Protein AF-A0A934AX36-F1 (afdb_monomer)

Radius of gyration: 17.12 Å; Cα contacts (8 Å, |Δi|>4): 34; chains: 1; bounding box: 42×29×52 Å

Sequence (69 aa):
MFNAKGDSSNSMAIGKQNIETVLKIIKTERLSLVASDVGGTDGRKIIFNTNTGEVLLKRLKKTVQPLNE

Structure (mmCIF, N/CA/C/O backbone):
data_AF-A0A934AX36-F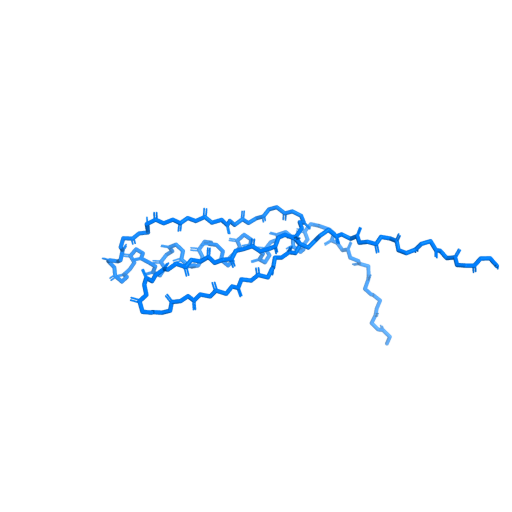1
#
_entry.id   AF-A0A934AX36-F1
#
loop_
_atom_site.group_PDB
_atom_site.id
_atom_site.type_symbol
_atom_site.label_atom_id
_atom_site.label_alt_id
_atom_site.label_comp_id
_atom_site.label_asym_id
_atom_site.label_entity_id
_atom_site.label_seq_id
_atom_site.pdbx_PDB_ins_code
_atom_site.Cartn_x
_atom_site.Cartn_y
_atom_site.Cartn_z
_atom_site.occupancy
_atom_site.B_iso_or_equiv
_atom_site.auth_seq_id
_atom_site.auth_comp_id
_atom_site.auth_asym_id
_atom_site.auth_atom_id
_atom_site.pdbx_PDB_model_num
ATOM 1 N N . MET A 1 1 ? 22.201 25.347 -13.170 1.00 35.31 1 MET A N 1
ATOM 2 C CA . MET A 1 1 ? 22.343 24.012 -13.791 1.00 35.31 1 MET A CA 1
ATOM 3 C C . MET A 1 1 ? 22.128 22.976 -12.699 1.00 35.31 1 MET A C 1
ATOM 5 O O . MET A 1 1 ? 22.968 22.863 -11.819 1.00 35.31 1 MET A O 1
ATOM 9 N N . PHE A 1 2 ? 20.973 22.308 -12.680 1.00 41.38 2 PHE A N 1
ATOM 10 C CA . PHE A 1 2 ? 20.690 21.252 -11.703 1.00 41.38 2 PHE A CA 1
ATOM 11 C C . PHE A 1 2 ? 21.208 19.925 -12.253 1.00 41.38 2 PHE A C 1
ATOM 13 O O . PHE A 1 2 ? 20.638 19.365 -13.185 1.00 41.38 2 PHE A O 1
ATOM 20 N N . ASN A 1 3 ? 22.326 19.455 -11.704 1.00 41.94 3 ASN A N 1
ATOM 21 C CA . ASN A 1 3 ? 22.933 18.188 -12.080 1.00 41.94 3 ASN A CA 1
ATOM 22 C C . ASN A 1 3 ? 22.316 17.073 -11.226 1.00 41.94 3 ASN A C 1
ATOM 24 O O . ASN A 1 3 ? 22.754 16.829 -10.103 1.00 41.94 3 ASN A O 1
ATOM 28 N N . ALA A 1 4 ? 21.277 16.419 -11.746 1.00 51.69 4 ALA A N 1
ATOM 29 C CA . ALA A 1 4 ? 20.641 15.269 -11.113 1.00 51.69 4 ALA A CA 1
ATOM 30 C C . ALA A 1 4 ? 21.533 14.021 -11.250 1.00 51.69 4 ALA A C 1
ATOM 32 O O . ALA A 1 4 ? 21.238 13.101 -12.009 1.00 51.69 4 ALA A O 1
ATOM 33 N N . LYS A 1 5 ? 22.644 13.978 -10.505 1.00 44.72 5 LYS A N 1
ATOM 34 C CA . LYS A 1 5 ? 23.257 12.696 -10.147 1.00 44.72 5 LYS A CA 1
ATOM 35 C C . LYS A 1 5 ? 22.300 12.028 -9.165 1.00 44.72 5 LYS A C 1
ATOM 37 O O . LYS A 1 5 ? 22.221 12.421 -8.007 1.00 44.72 5 LYS A O 1
ATOM 42 N N . GLY A 1 6 ? 21.502 11.092 -9.670 1.00 50.19 6 GLY A N 1
ATOM 43 C CA . GLY A 1 6 ? 20.599 10.293 -8.857 1.00 50.19 6 GLY A CA 1
ATOM 44 C C . GLY A 1 6 ? 21.400 9.423 -7.899 1.00 50.19 6 GLY A C 1
ATOM 45 O O . GLY A 1 6 ? 21.848 8.346 -8.281 1.00 50.19 6 GLY A O 1
ATOM 46 N N . ASP A 1 7 ? 21.554 9.884 -6.660 1.00 47.91 7 ASP A N 1
ATOM 47 C CA . ASP A 1 7 ? 21.846 9.004 -5.537 1.00 47.91 7 ASP A CA 1
ATOM 48 C C . ASP A 1 7 ? 20.668 8.033 -5.409 1.00 47.91 7 ASP A C 1
ATOM 50 O O . ASP A 1 7 ? 19.598 8.352 -4.883 1.00 47.91 7 ASP A O 1
ATOM 54 N N . SER A 1 8 ? 20.851 6.823 -5.933 1.00 52.72 8 SER A N 1
ATOM 55 C CA . SER A 1 8 ? 19.894 5.717 -5.843 1.00 52.72 8 SER A CA 1
ATOM 56 C C . SER A 1 8 ? 19.562 5.335 -4.394 1.00 52.72 8 SER A C 1
ATOM 58 O O . SER A 1 8 ? 18.554 4.676 -4.145 1.00 52.72 8 SER A O 1
ATOM 60 N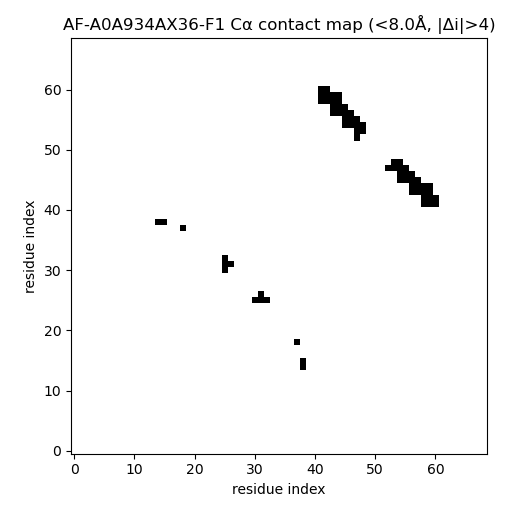 N . SER A 1 9 ? 20.370 5.782 -3.428 1.00 51.38 9 SER A N 1
ATOM 61 C CA . SER A 1 9 ? 20.124 5.651 -1.991 1.00 51.38 9 SER A CA 1
ATOM 62 C C . SER A 1 9 ? 19.002 6.567 -1.484 1.00 51.38 9 SER A C 1
ATOM 64 O O . SER A 1 9 ? 18.253 6.169 -0.593 1.00 51.38 9 SER A O 1
ATOM 66 N N . ASN A 1 10 ? 18.830 7.762 -2.060 1.00 53.81 10 ASN A N 1
ATOM 67 C CA . ASN A 1 10 ? 17.939 8.784 -1.502 1.00 53.81 10 ASN A CA 1
ATOM 68 C C . ASN A 1 10 ? 16.488 8.663 -2.010 1.00 53.81 10 ASN A C 1
ATOM 70 O O . ASN A 1 10 ? 15.537 8.959 -1.292 1.00 53.81 10 ASN A O 1
ATOM 74 N N . SER A 1 11 ? 16.280 8.143 -3.227 1.00 52.56 11 SER A N 1
ATOM 75 C CA . SER A 1 11 ? 14.928 7.872 -3.754 1.00 52.56 11 SER A CA 1
ATOM 76 C C . SER A 1 11 ? 14.210 6.746 -2.994 1.00 52.56 11 SER A C 1
ATOM 78 O O . SER A 1 11 ? 12.998 6.822 -2.781 1.00 52.56 11 SER A O 1
ATOM 80 N N . MET A 1 12 ? 14.957 5.742 -2.516 1.00 55.34 12 MET A N 1
ATOM 81 C CA . MET A 1 12 ? 14.433 4.669 -1.658 1.00 55.34 12 MET A CA 1
ATOM 82 C C . MET A 1 12 ? 13.930 5.200 -0.305 1.00 55.34 12 MET A C 1
ATOM 84 O O . MET A 1 12 ? 13.015 4.617 0.280 1.00 55.34 12 MET A O 1
ATOM 88 N N . ALA A 1 13 ? 14.482 6.319 0.181 1.00 72.62 13 ALA A N 1
ATOM 89 C CA . ALA A 1 13 ? 14.097 6.898 1.463 1.00 72.62 13 ALA A CA 1
ATOM 90 C C . ALA A 1 13 ? 12.664 7.451 1.444 1.00 72.62 13 ALA A C 1
ATOM 92 O O . ALA A 1 13 ? 11.904 7.184 2.372 1.00 72.62 13 ALA A O 1
ATOM 93 N N . ILE A 1 14 ? 12.257 8.139 0.372 1.00 87.19 14 ILE A N 1
ATOM 94 C CA . ILE A 1 14 ? 10.937 8.792 0.303 1.00 87.19 14 ILE A CA 1
ATOM 95 C C . ILE A 1 14 ? 9.811 7.753 0.315 1.00 87.19 14 ILE A C 1
ATOM 97 O O . ILE A 1 14 ? 8.847 7.878 1.068 1.00 87.19 14 ILE A O 1
ATOM 101 N N . GLY A 1 15 ? 9.942 6.688 -0.485 1.00 90.44 15 GLY A N 1
ATOM 102 C CA . GLY A 1 15 ? 8.946 5.614 -0.521 1.00 90.44 15 GLY A CA 1
ATOM 103 C C . GLY A 1 15 ? 8.765 4.957 0.849 1.00 90.44 15 GLY A C 1
ATOM 104 O O . GLY A 1 15 ? 7.638 4.797 1.314 1.00 90.44 15 GLY A O 1
ATOM 105 N N . LYS A 1 16 ? 9.877 4.648 1.528 1.00 91.62 16 LYS A N 1
ATOM 106 C CA . LYS A 1 16 ? 9.864 4.080 2.881 1.00 91.62 16 LYS A CA 1
ATOM 107 C C . LYS A 1 16 ? 9.226 5.031 3.901 1.00 91.62 16 LYS A C 1
ATOM 109 O O . LYS A 1 16 ? 8.360 4.603 4.659 1.00 91.62 16 LYS A O 1
ATOM 114 N N . GLN A 1 17 ? 9.586 6.313 3.875 1.00 94.06 17 GLN A N 1
ATOM 115 C CA . GLN A 1 17 ? 9.024 7.333 4.768 1.00 94.06 17 GLN A CA 1
ATOM 116 C C . GLN A 1 17 ? 7.513 7.507 4.579 1.00 94.06 17 GLN A C 1
ATOM 118 O O . GLN A 1 17 ? 6.780 7.639 5.561 1.00 94.06 17 GLN A O 1
ATOM 123 N N . ASN A 1 18 ? 7.025 7.452 3.338 1.00 94.00 18 ASN A N 1
ATOM 124 C CA . ASN A 1 18 ? 5.592 7.519 3.052 1.00 94.00 18 ASN A CA 1
ATOM 125 C C . ASN A 1 18 ? 4.847 6.319 3.650 1.00 94.00 18 ASN A C 1
ATOM 127 O O . ASN A 1 18 ? 3.792 6.496 4.261 1.00 94.00 18 ASN A O 1
ATOM 131 N N . ILE A 1 19 ? 5.411 5.111 3.524 1.00 95.44 19 ILE A N 1
ATOM 132 C CA . ILE A 1 19 ? 4.838 3.890 4.110 1.00 95.44 19 ILE A CA 1
ATOM 133 C C . ILE A 1 19 ? 4.772 4.017 5.636 1.00 95.44 19 ILE A C 1
ATOM 135 O O . ILE A 1 19 ? 3.712 3.815 6.224 1.00 95.44 19 ILE A O 1
ATOM 139 N N . GLU A 1 20 ? 5.877 4.397 6.280 1.00 96.00 20 GLU A N 1
ATOM 140 C CA . GLU A 1 20 ? 5.942 4.568 7.738 1.00 96.00 20 GLU A CA 1
ATOM 141 C C . GLU A 1 20 ? 4.944 5.619 8.242 1.00 96.00 20 GLU A C 1
ATOM 143 O O . GLU A 1 20 ? 4.245 5.398 9.234 1.00 96.00 20 GLU A O 1
ATOM 148 N N . THR A 1 21 ? 4.827 6.739 7.526 1.00 96.62 21 THR A N 1
ATOM 149 C CA . THR A 1 21 ? 3.888 7.818 7.851 1.00 96.62 21 THR A CA 1
ATOM 150 C C . THR A 1 21 ? 2.442 7.339 7.787 1.00 96.62 21 THR A C 1
ATOM 152 O O . THR A 1 21 ? 1.690 7.532 8.743 1.00 96.62 21 THR A O 1
ATOM 155 N N . VAL A 1 22 ? 2.050 6.667 6.701 1.00 97.25 22 VAL A N 1
ATOM 156 C CA . VAL A 1 22 ? 0.684 6.151 6.539 1.00 97.25 22 VAL A CA 1
ATOM 157 C C . VAL A 1 22 ? 0.357 5.106 7.606 1.00 97.25 22 VAL A C 1
ATOM 159 O O . VAL A 1 22 ? -0.717 5.171 8.201 1.00 97.25 22 VAL A O 1
ATOM 162 N N . LEU A 1 23 ? 1.280 4.190 7.921 1.00 97.38 23 LEU A N 1
ATOM 163 C CA . LEU A 1 23 ? 1.070 3.193 8.979 1.00 97.38 23 LEU A CA 1
ATOM 164 C C . LEU A 1 23 ? 0.860 3.843 10.352 1.00 97.38 23 LEU A C 1
ATOM 166 O O . LEU A 1 23 ? 0.010 3.396 11.126 1.00 97.38 23 LEU A O 1
ATOM 170 N N . LYS A 1 24 ? 1.599 4.917 10.650 1.00 98.06 24 LYS A N 1
ATOM 171 C CA . LYS A 1 24 ? 1.406 5.689 11.881 1.00 98.06 24 LYS A CA 1
ATOM 172 C C . LYS A 1 24 ? 0.025 6.343 11.915 1.00 98.06 24 LYS A C 1
ATOM 174 O O . LYS A 1 24 ? -0.653 6.225 12.930 1.00 98.06 24 LYS A O 1
ATOM 179 N N . ILE A 1 25 ? -0.398 6.976 10.819 1.00 98.31 25 ILE A N 1
ATOM 180 C CA . ILE A 1 25 ? -1.716 7.620 10.710 1.00 98.31 25 ILE A CA 1
ATOM 181 C C . ILE A 1 25 ? -2.832 6.594 10.921 1.00 98.31 25 ILE A C 1
ATOM 183 O O . ILE A 1 25 ? -3.668 6.789 11.793 1.00 98.31 25 ILE A O 1
ATOM 187 N N . ILE A 1 26 ? -2.801 5.462 10.212 1.00 98.06 26 ILE A N 1
ATOM 188 C CA . ILE A 1 26 ? -3.803 4.389 10.348 1.00 98.06 26 ILE A CA 1
ATOM 189 C C . ILE A 1 26 ? -3.933 3.936 11.807 1.00 98.06 26 ILE A C 1
ATOM 191 O O . ILE A 1 26 ? -5.044 3.819 12.324 1.00 98.06 26 ILE A O 1
ATOM 195 N N . LYS A 1 27 ? -2.800 3.727 12.491 1.00 97.81 27 LYS A N 1
ATOM 196 C CA . LYS A 1 27 ? -2.782 3.334 13.905 1.00 97.81 27 LYS A CA 1
ATOM 197 C C . LYS A 1 27 ? -3.363 4.420 14.814 1.00 97.81 27 LYS A C 1
ATOM 199 O O . LYS A 1 27 ? -4.137 4.100 15.714 1.00 97.81 27 LYS A O 1
ATOM 204 N N . THR A 1 28 ? -2.979 5.680 14.608 1.00 98.44 28 THR A N 1
ATOM 205 C CA . THR A 1 28 ? -3.462 6.820 15.404 1.00 98.44 28 THR A CA 1
ATOM 206 C C . THR A 1 28 ? -4.967 7.022 15.243 1.00 98.44 28 THR A C 1
ATOM 208 O O . THR A 1 28 ? -5.657 7.206 16.242 1.00 98.44 28 THR A O 1
ATOM 211 N N . GLU A 1 29 ? -5.480 6.880 14.022 1.00 98.38 29 GLU A N 1
ATOM 212 C CA . GLU A 1 29 ? -6.908 6.986 13.696 1.00 98.38 29 GLU A CA 1
ATOM 213 C C . GLU A 1 29 ? -7.713 5.726 14.063 1.00 98.38 29 GLU A C 1
ATOM 215 O O . GLU A 1 29 ? -8.914 5.655 13.816 1.00 98.38 29 GLU A O 1
ATOM 220 N N . ARG A 1 30 ? -7.067 4.715 14.666 1.00 97.94 30 ARG A N 1
ATOM 221 C CA . ARG A 1 30 ? -7.680 3.430 15.051 1.00 97.94 30 ARG A CA 1
ATOM 222 C C . ARG A 1 30 ? -8.373 2.721 13.880 1.00 97.94 30 ARG A C 1
ATOM 224 O O . ARG A 1 30 ? -9.362 2.013 14.070 1.00 97.94 30 ARG A O 1
ATOM 231 N N . LEU A 1 31 ? -7.839 2.891 12.673 1.00 97.31 31 LEU A N 1
ATOM 232 C CA . LEU A 1 31 ? -8.312 2.215 11.472 1.00 97.31 31 LEU A CA 1
ATOM 233 C C . LEU A 1 31 ? -7.668 0.830 11.354 1.00 97.31 31 LEU A C 1
ATOM 235 O O . LEU A 1 31 ? -6.511 0.625 11.726 1.00 97.31 31 LEU A O 1
ATOM 239 N N . SER A 1 32 ? -8.412 -0.122 10.793 1.00 95.56 32 SER A N 1
ATOM 240 C CA . SER A 1 32 ? -7.882 -1.444 10.455 1.00 95.56 32 SER A CA 1
ATOM 241 C C . SER A 1 32 ? -7.348 -1.443 9.024 1.00 95.56 32 SER A C 1
ATOM 243 O O . SER A 1 32 ? -8.082 -1.137 8.082 1.00 95.56 32 SER A O 1
ATOM 245 N N . LEU A 1 33 ? -6.070 -1.784 8.846 1.00 94.88 33 LEU A N 1
ATOM 246 C CA . LEU A 1 33 ? -5.474 -1.950 7.521 1.00 94.88 33 LEU A CA 1
ATOM 247 C C . LEU A 1 33 ? -5.889 -3.307 6.941 1.00 94.88 33 LEU A C 1
ATOM 249 O O . LEU A 1 33 ? -5.357 -4.340 7.338 1.00 94.88 33 LEU A O 1
ATOM 253 N N . VAL A 1 34 ? -6.820 -3.299 5.987 1.00 94.38 34 VAL A N 1
ATOM 254 C CA . VAL A 1 34 ? -7.369 -4.530 5.386 1.00 94.38 34 VAL A CA 1
ATOM 255 C C . VAL A 1 34 ? -6.508 -5.113 4.258 1.00 94.38 34 VAL A C 1
ATOM 257 O O . VAL A 1 34 ? -6.594 -6.306 3.986 1.00 94.38 34 VAL A O 1
ATOM 260 N N . ALA A 1 35 ? -5.677 -4.297 3.599 1.00 93.56 35 ALA A N 1
ATOM 261 C CA . ALA A 1 35 ? -4.786 -4.720 2.515 1.00 93.56 35 ALA A CA 1
ATOM 262 C C . ALA A 1 35 ? -3.644 -3.711 2.291 1.00 93.56 35 ALA A C 1
ATOM 264 O O . ALA A 1 35 ? -3.816 -2.518 2.543 1.00 93.56 35 ALA A O 1
ATOM 265 N N . SER A 1 36 ? -2.495 -4.163 1.773 1.00 94.56 36 SER A N 1
ATOM 266 C CA . SER A 1 36 ? -1.385 -3.289 1.360 1.00 94.56 36 SER A CA 1
ATOM 267 C C . SER A 1 36 ? -0.598 -3.850 0.159 1.00 94.56 36 SER A C 1
ATOM 269 O O . SER A 1 36 ? -0.263 -5.029 0.118 1.00 94.56 36 SER A O 1
ATOM 271 N N . ASP A 1 37 ? -0.284 -2.991 -0.821 1.00 93.75 37 ASP A N 1
ATOM 272 C CA . ASP A 1 37 ? 0.713 -3.234 -1.886 1.00 93.75 37 ASP A CA 1
ATOM 273 C C . ASP A 1 37 ? 1.617 -1.999 -1.989 1.00 93.75 37 ASP A C 1
ATOM 275 O O . ASP A 1 37 ? 1.216 -0.958 -2.511 1.00 93.75 37 ASP A O 1
ATOM 279 N N . VAL A 1 38 ? 2.829 -2.095 -1.440 1.00 93.25 38 VAL A N 1
ATOM 280 C CA . VAL A 1 38 ? 3.791 -0.987 -1.329 1.00 93.25 38 VAL A CA 1
ATOM 281 C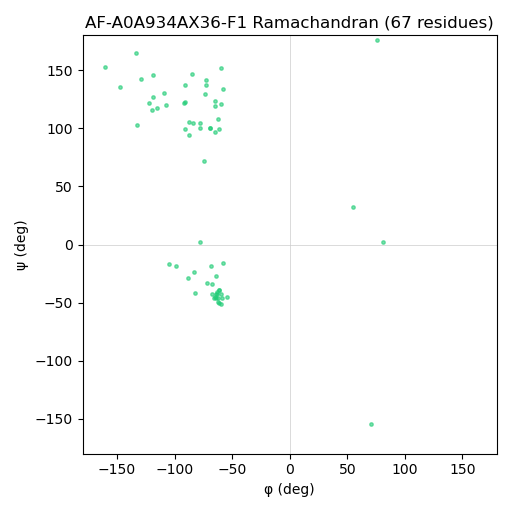 C . VAL A 1 38 ? 5.193 -1.427 -1.761 1.00 93.25 38 VAL A C 1
ATOM 283 O O . VAL A 1 38 ? 5.484 -2.617 -1.864 1.00 93.25 38 VAL A O 1
ATOM 286 N N . GLY A 1 39 ? 6.088 -0.469 -2.015 1.00 89.44 39 GLY A N 1
ATOM 287 C CA . GLY A 1 39 ? 7.467 -0.748 -2.435 1.00 89.44 39 GLY A CA 1
ATOM 288 C C . GLY A 1 39 ? 7.574 -1.298 -3.863 1.00 89.44 39 GLY A C 1
ATOM 289 O O . GLY A 1 39 ? 6.714 -1.051 -4.708 1.00 89.44 39 GLY A O 1
ATOM 290 N N . GLY A 1 40 ? 8.636 -2.052 -4.149 1.00 88.94 40 GLY A N 1
ATOM 291 C CA . GLY A 1 40 ? 8.947 -2.537 -5.499 1.00 88.94 40 GLY A CA 1
ATOM 292 C C . GLY A 1 40 ? 9.535 -1.459 -6.419 1.00 88.94 40 GLY A C 1
ATOM 293 O O . GLY A 1 40 ? 9.673 -0.300 -6.037 1.00 88.94 40 GLY A O 1
ATOM 294 N N . THR A 1 41 ? 9.908 -1.862 -7.633 1.00 86.75 41 THR A N 1
ATOM 295 C CA . THR A 1 41 ? 10.640 -1.014 -8.596 1.00 86.75 41 THR A CA 1
ATOM 296 C C . THR A 1 41 ? 9.777 -0.488 -9.737 1.00 86.75 41 THR A C 1
ATOM 298 O O . THR A 1 41 ? 10.167 0.458 -10.419 1.00 86.75 41 THR A O 1
ATOM 301 N N . ASP A 1 42 ? 8.611 -1.096 -9.953 1.00 89.12 42 ASP A N 1
ATOM 302 C CA . ASP A 1 42 ? 7.711 -0.735 -11.041 1.00 89.12 42 ASP A CA 1
ATOM 303 C C . ASP A 1 42 ? 6.700 0.320 -10.590 1.00 89.12 42 ASP A C 1
ATOM 305 O O . ASP A 1 42 ? 6.080 0.219 -9.521 1.00 89.12 42 ASP A O 1
ATOM 309 N N . GLY A 1 43 ? 6.476 1.309 -11.458 1.00 89.69 43 GLY A N 1
ATOM 310 C CA . GLY A 1 43 ? 5.367 2.241 -11.302 1.00 89.69 43 GLY A CA 1
ATOM 311 C C . GLY A 1 43 ? 4.028 1.500 -11.311 1.00 89.69 43 GLY A C 1
ATOM 312 O O . GLY A 1 43 ? 3.881 0.440 -11.923 1.00 89.69 43 GLY A O 1
ATOM 313 N N . ARG A 1 44 ? 3.022 2.058 -10.640 1.00 93.88 44 ARG A N 1
ATOM 314 C CA . ARG A 1 44 ? 1.672 1.485 -10.571 1.00 93.88 44 ARG A CA 1
ATOM 315 C C . ARG A 1 44 ? 0.644 2.545 -10.932 1.00 93.88 44 ARG A C 1
ATOM 317 O O . ARG A 1 44 ? 0.785 3.704 -10.555 1.00 93.88 44 ARG A O 1
ATOM 324 N N . LYS A 1 45 ? -0.403 2.133 -11.642 1.00 95.44 45 LYS A N 1
ATOM 325 C CA . LYS A 1 45 ? -1.642 2.899 -11.795 1.00 95.44 45 LYS A CA 1
ATOM 326 C C . LYS A 1 45 ? -2.730 2.187 -11.001 1.00 95.44 45 LYS A C 1
ATOM 328 O O . LYS A 1 45 ? -2.889 0.977 -11.166 1.00 95.44 45 LYS A O 1
ATOM 333 N N . ILE A 1 46 ? -3.458 2.934 -10.177 1.00 96.31 46 ILE A N 1
ATOM 334 C CA . ILE A 1 46 ? -4.573 2.410 -9.386 1.00 96.31 46 ILE A CA 1
ATOM 335 C C . ILE A 1 46 ? -5.879 3.102 -9.770 1.00 96.31 46 ILE A C 1
ATOM 337 O O . ILE A 1 46 ? -5.880 4.287 -10.105 1.00 96.31 46 ILE A O 1
ATOM 341 N N . ILE A 1 47 ? -6.976 2.354 -9.716 1.00 97.62 47 ILE A N 1
ATOM 342 C CA . ILE A 1 47 ? -8.343 2.877 -9.724 1.00 97.62 47 ILE A CA 1
ATOM 343 C C . ILE A 1 47 ? -9.001 2.354 -8.451 1.00 97.62 47 ILE A C 1
ATOM 345 O O . ILE A 1 47 ? -9.033 1.143 -8.235 1.00 97.62 47 ILE A O 1
ATOM 349 N N . PHE A 1 48 ? -9.484 3.265 -7.611 1.00 97.12 48 PHE A N 1
ATOM 350 C CA . PHE A 1 48 ? -10.144 2.938 -6.353 1.00 97.12 48 PHE A CA 1
ATOM 351 C C . PHE A 1 48 ? -11.643 3.191 -6.473 1.00 97.12 48 PHE A C 1
ATOM 353 O O . PHE A 1 48 ? -12.064 4.319 -6.734 1.00 97.12 48 PHE A O 1
ATOM 360 N N . ASN A 1 49 ? -12.440 2.144 -6.281 1.00 97.56 49 ASN A N 1
ATOM 361 C CA . ASN A 1 49 ? -13.882 2.268 -6.165 1.00 97.56 49 ASN A CA 1
ATOM 362 C C . ASN A 1 49 ? -14.230 2.618 -4.713 1.00 97.56 49 ASN A C 1
ATOM 364 O O . ASN A 1 49 ? -14.196 1.759 -3.835 1.00 97.56 49 ASN A O 1
ATOM 368 N N . THR A 1 50 ? -14.580 3.877 -4.455 1.00 96.00 50 THR A N 1
ATOM 369 C CA . THR A 1 50 ? -14.902 4.369 -3.105 1.00 96.00 50 THR A CA 1
ATOM 370 C C . THR A 1 50 ? -16.197 3.788 -2.536 1.00 96.00 50 THR A C 1
ATOM 372 O 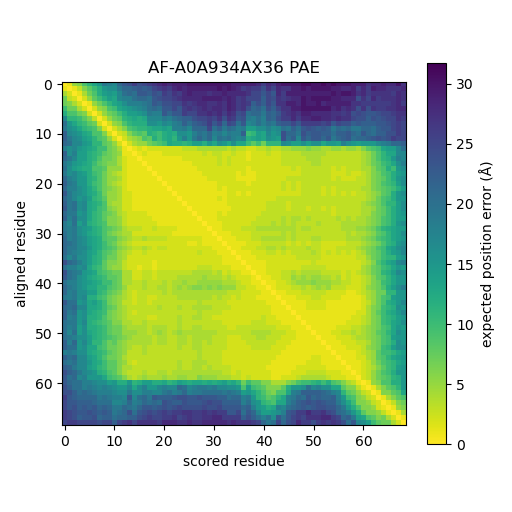O . THR A 1 50 ? -16.383 3.832 -1.324 1.00 96.00 50 THR A O 1
ATOM 375 N N . ASN A 1 51 ? -17.080 3.241 -3.381 1.00 97.62 51 ASN A N 1
ATOM 376 C CA . ASN A 1 51 ? -18.333 2.622 -2.950 1.00 97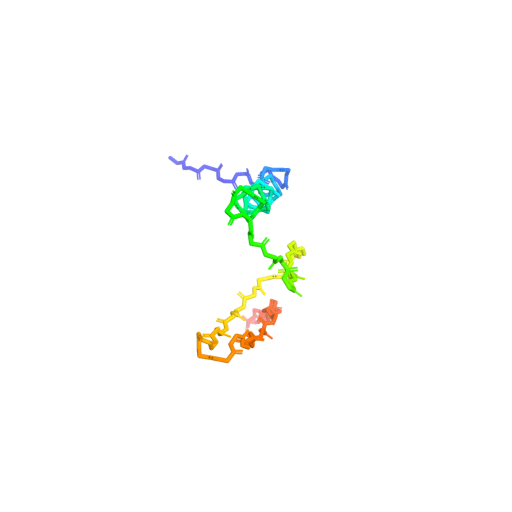.62 51 ASN A CA 1
ATOM 377 C C . ASN A 1 51 ? -18.129 1.170 -2.484 1.00 97.62 51 ASN A C 1
ATOM 379 O O . ASN A 1 51 ? -18.708 0.766 -1.483 1.00 97.62 51 ASN A O 1
ATOM 383 N N . THR A 1 52 ? -17.308 0.382 -3.194 1.00 96.56 52 THR A N 1
ATOM 384 C CA . THR A 1 52 ? -17.085 -1.048 -2.877 1.00 96.56 52 THR A CA 1
ATOM 385 C C . THR A 1 52 ? -15.806 -1.312 -2.084 1.00 96.56 52 THR A C 1
ATOM 387 O O . THR A 1 52 ? -15.666 -2.370 -1.478 1.00 96.56 52 THR A O 1
ATOM 390 N N . GLY A 1 53 ? -14.859 -0.373 -2.086 1.00 94.00 53 GLY A N 1
ATOM 391 C CA . GLY A 1 53 ? -13.527 -0.564 -1.515 1.00 94.00 53 GLY A CA 1
ATOM 392 C C . GLY A 1 53 ? -12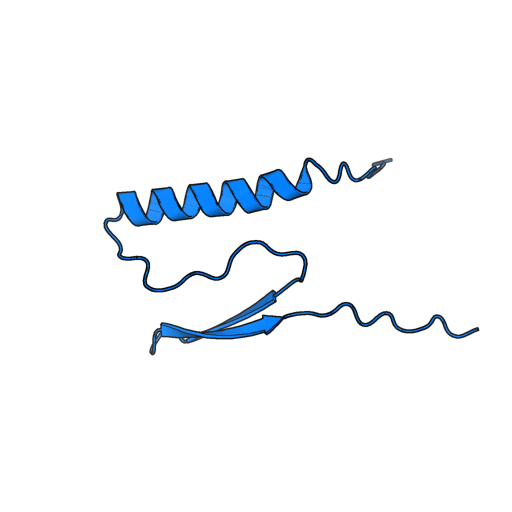.554 -1.314 -2.437 1.00 94.00 53 GLY A C 1
ATOM 393 O O . GLY A 1 53 ? -11.412 -1.558 -2.050 1.00 94.00 53 GLY A O 1
ATOM 394 N N . GLU A 1 54 ? -12.969 -1.678 -3.654 1.00 96.31 54 GLU A N 1
ATOM 395 C CA . GLU A 1 54 ? -12.128 -2.422 -4.593 1.00 96.31 54 GLU A CA 1
ATOM 396 C C . GLU A 1 54 ? -11.015 -1.552 -5.186 1.00 96.31 54 GLU A C 1
ATOM 398 O O . GLU A 1 54 ? -11.216 -0.388 -5.549 1.00 96.31 54 GLU A O 1
ATOM 403 N N . VAL A 1 55 ? -9.833 -2.151 -5.346 1.00 96.50 55 VAL A N 1
ATOM 404 C CA . VAL A 1 55 ? -8.666 -1.512 -5.961 1.00 96.50 55 VAL A CA 1
ATOM 405 C C . VAL A 1 55 ? -8.247 -2.306 -7.191 1.00 96.50 55 VAL A C 1
ATOM 407 O O . VAL A 1 55 ? -7.795 -3.445 -7.096 1.00 96.50 55 VAL A O 1
ATOM 410 N N . LEU A 1 56 ? -8.341 -1.673 -8.356 1.00 96.75 56 LEU A N 1
ATOM 411 C CA . LEU A 1 56 ? -7.798 -2.199 -9.604 1.00 96.75 56 LEU A CA 1
ATOM 412 C C . LEU A 1 56 ? -6.376 -1.672 -9.773 1.00 96.75 56 LEU A C 1
ATOM 414 O O . LEU A 1 56 ? -6.162 -0.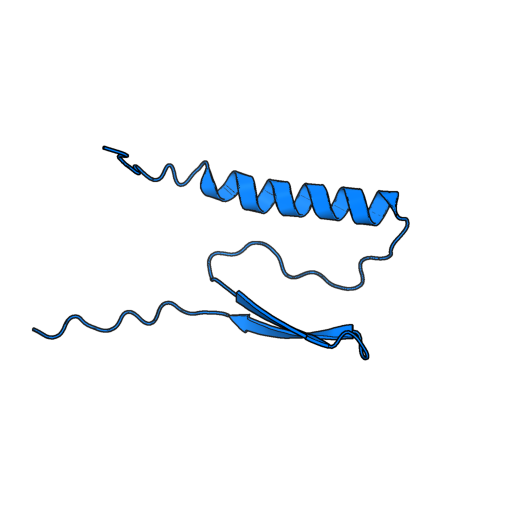459 -9.822 1.00 96.75 56 LEU A O 1
ATOM 418 N N . LEU A 1 57 ? -5.406 -2.577 -9.890 1.00 95.62 57 LEU A N 1
ATOM 419 C CA . LEU A 1 57 ? -3.991 -2.232 -9.973 1.00 95.62 57 LEU A CA 1
ATOM 420 C C . LEU A 1 57 ? -3.373 -2.706 -11.286 1.00 95.62 57 LEU A C 1
ATOM 422 O O . LEU A 1 57 ? -3.410 -3.888 -11.625 1.00 95.62 57 LEU A O 1
ATO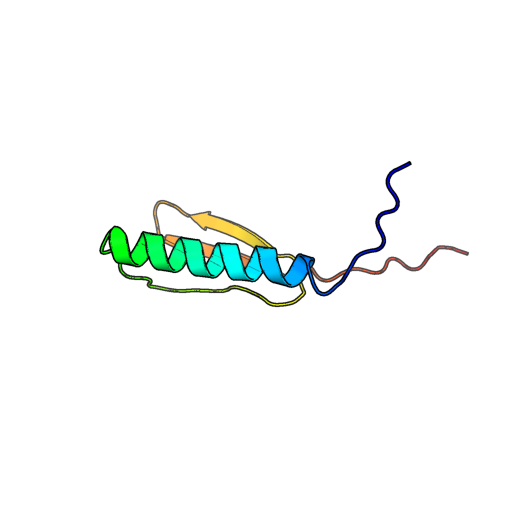M 426 N N . LYS A 1 58 ? -2.721 -1.783 -11.998 1.00 95.00 58 LYS A N 1
ATOM 427 C CA . LYS A 1 58 ? -1.898 -2.083 -13.174 1.00 95.00 58 LYS A CA 1
ATOM 428 C C . LYS A 1 58 ? -0.439 -1.738 -12.894 1.00 95.00 58 LYS A C 1
ATOM 430 O O . LYS A 1 58 ? -0.103 -0.568 -12.704 1.00 95.00 58 LYS A O 1
ATOM 435 N N . ARG A 1 59 ? 0.438 -2.745 -12.931 1.00 92.94 59 ARG A N 1
ATOM 436 C CA . ARG A 1 59 ? 1.896 -2.543 -12.911 1.00 92.94 59 ARG A CA 1
ATOM 437 C C . ARG A 1 59 ? 2.361 -2.009 -14.264 1.00 92.94 59 ARG A C 1
ATOM 439 O O . ARG A 1 59 ? 2.003 -2.546 -15.313 1.00 92.94 59 ARG A O 1
ATOM 446 N N . LEU A 1 60 ? 3.130 -0.929 -14.236 1.00 91.94 60 LEU A N 1
ATOM 447 C CA . LEU A 1 60 ? 3.668 -0.265 -15.414 1.00 91.94 60 LEU A CA 1
ATOM 448 C C . LEU A 1 60 ? 5.038 -0.869 -15.710 1.00 91.94 60 LEU A C 1
ATOM 450 O O . LEU A 1 60 ? 6.030 -0.516 -15.080 1.00 91.94 60 LEU A O 1
ATOM 454 N N . LYS A 1 61 ? 5.096 -1.792 -16.670 1.00 84.88 61 LYS A N 1
ATOM 455 C CA . LYS A 1 61 ? 6.378 -2.255 -17.204 1.00 84.88 61 LYS A CA 1
ATOM 456 C C . LYS A 1 61 ? 6.967 -1.151 -18.079 1.00 84.88 61 LYS A C 1
ATOM 458 O O . LYS A 1 61 ? 6.243 -0.550 -18.876 1.00 84.88 61 LYS A O 1
ATOM 463 N N . LYS A 1 62 ? 8.273 -0.894 -17.963 1.00 71.12 62 LYS A N 1
ATOM 464 C CA . LYS A 1 62 ? 8.985 -0.084 -18.959 1.00 71.12 62 LYS A CA 1
ATOM 465 C C . LYS A 1 62 ? 8.909 -0.818 -20.293 1.00 71.12 62 LYS A C 1
ATOM 467 O O . LYS A 1 62 ? 9.562 -1.839 -20.477 1.00 71.12 62 LYS A O 1
ATOM 472 N N . THR A 1 63 ? 8.113 -0.298 -21.217 1.00 66.56 63 THR A N 1
ATOM 473 C CA . THR A 1 63 ? 8.246 -0.677 -22.621 1.00 66.56 63 THR A CA 1
ATOM 474 C C . THR A 1 63 ? 9.448 0.103 -23.124 1.00 66.56 63 THR A C 1
ATOM 476 O O . THR A 1 63 ? 9.349 1.309 -23.336 1.00 66.56 63 THR A O 1
ATOM 479 N N . VAL A 1 64 ? 10.611 -0.542 -23.211 1.00 64.12 64 VAL A N 1
ATOM 480 C CA . VAL A 1 64 ? 11.725 0.033 -23.966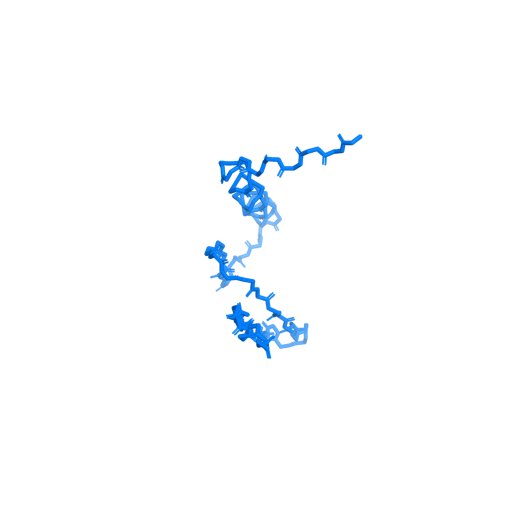 1.00 64.12 64 VAL A CA 1
ATOM 481 C C . VAL A 1 64 ? 11.281 -0.051 -25.420 1.00 64.12 64 VAL A C 1
ATOM 483 O O . VAL A 1 64 ? 11.265 -1.134 -25.997 1.00 64.12 64 VAL A O 1
ATOM 486 N N . GLN A 1 65 ? 10.795 1.058 -25.976 1.00 64.75 65 GLN A N 1
ATOM 487 C CA . GLN A 1 65 ? 10.636 1.144 -27.422 1.00 64.75 65 GLN A CA 1
ATOM 488 C C . GLN A 1 65 ? 12.053 1.083 -28.002 1.00 64.75 65 GLN A C 1
ATOM 490 O O . GLN A 1 65 ? 12.898 1.863 -27.548 1.00 64.75 65 GLN A O 1
ATOM 495 N N . PRO A 1 66 ? 12.356 0.135 -28.905 1.00 61.97 66 PRO A N 1
ATOM 496 C CA . PRO A 1 66 ? 13.648 0.138 -29.569 1.00 61.97 66 PRO A CA 1
ATOM 497 C C . PRO A 1 66 ? 13.803 1.483 -30.284 1.00 61.97 66 PRO A C 1
ATOM 499 O O . PRO A 1 66 ? 12.856 1.980 -30.894 1.00 61.97 66 PRO A O 1
ATOM 502 N N . LEU A 1 67 ? 14.973 2.102 -30.133 1.00 70.25 67 LEU A N 1
ATOM 503 C CA . LEU A 1 67 ? 15.339 3.268 -30.926 1.00 70.25 67 LEU A CA 1
ATOM 504 C C . LEU A 1 67 ? 15.323 2.823 -32.389 1.00 70.25 67 LEU A C 1
ATOM 506 O O . LEU A 1 67 ? 16.005 1.864 -32.738 1.00 70.25 67 LEU A O 1
ATOM 510 N N . ASN A 1 68 ? 14.497 3.474 -33.203 1.00 67.12 68 ASN A N 1
ATOM 511 C CA . ASN A 1 68 ? 14.519 3.271 -34.645 1.00 67.12 68 ASN A CA 1
ATOM 512 C C . ASN A 1 68 ? 15.881 3.777 -35.149 1.00 67.12 68 ASN A C 1
ATOM 514 O O . ASN A 1 68 ? 16.203 4.944 -34.911 1.00 67.12 68 ASN A O 1
ATOM 518 N N . GLU A 1 69 ? 16.670 2.886 -35.756 1.00 59.84 69 GLU A N 1
ATOM 519 C CA . GLU A 1 69 ? 17.894 3.225 -36.501 1.00 59.84 69 GLU A CA 1
ATOM 520 C C . GLU A 1 69 ? 17.571 4.008 -37.779 1.00 59.84 69 GLU A C 1
ATOM 522 O O . GLU A 1 69 ? 16.541 3.693 -38.426 1.00 59.84 69 GLU A O 1
#

Solvent-accessible surface area (backbone atoms only — not comparable to full-atom values): 4775 Å² total; per-residue (Å²): 136,88,80,82,76,75,59,74,72,58,64,57,46,54,60,51,50,53,53,54,50,51,54,50,49,37,58,73,71,70,52,81,85,88,77,89,89,80,80,85,90,61,52,72,51,76,49,74,40,85,88,79,70,48,73,51,76,45,77,48,74,84,76,80,72,77,82,84,130

Mean predicted aligned error: 9.61 Å

pLDDT: mean 82.86, std 18.84, range [35.31, 98.44]

Foldseek 3Di:
DDDPPPPVVVVQVVQVVVVVVVVVVCVVVVHDDPDDDGDDDWDKDWDADPVPRDIDIDTDDPPPDPDDD

Secondary structure (DSSP, 8-state):
-------HHHHHHHHHHHHHHHHHHHHHTT----------SSEEEEEE-TTT--EEEEEE----PPPP-